Protein AF-A0A7S0T0L6-F1 (afdb_monomer_lite)

pLDDT: mean 88.09, std 12.4, range [41.94, 97.88]

Secondary structure (DSSP, 8-state):
-----HHHHHHHTT-S-TTHHHHHHHHHHHHHHHHHHHHTTTT-HHHHHHHHHHHHHHHHTS-GGGHHHHTSTT--HHHHHHHHHTT--SHHHHHTS-HHHHHHHHHTSTT--S-HHHHHHHHHHHHHHHHHHHHHHHHHHHHHHHHHHHTSPP-----------------

Structure (mmCIF, N/CA/C/O backbone):
data_AF-A0A7S0T0L6-F1
#
_entry.id   AF-A0A7S0T0L6-F1
#
loop_
_atom_site.group_PDB
_atom_site.id
_atom_site.type_symbol
_atom_site.label_atom_id
_atom_site.label_alt_id
_atom_site.label_comp_id
_atom_site.label_asym_id
_atom_site.label_entity_id
_atom_site.label_seq_id
_atom_site.pdbx_PDB_ins_code
_atom_site.Cartn_x
_atom_site.Cartn_y
_atom_site.Cartn_z
_atom_site.occupancy
_atom_site.B_iso_or_equiv
_atom_site.auth_seq_id
_atom_site.auth_comp_id
_atom_site.auth_asym_id
_atom_site.auth_atom_id
_atom_site.pdbx_PDB_model_num
ATOM 1 N N . ILE A 1 1 ? 2.064 -2.041 -11.384 1.00 85.75 1 ILE A N 1
ATOM 2 C CA . ILE A 1 1 ? 0.588 -1.889 -11.289 1.00 85.75 1 ILE A CA 1
ATOM 3 C C . ILE A 1 1 ? -0.200 -3.077 -11.850 1.00 85.75 1 ILE A C 1
ATOM 5 O O . ILE A 1 1 ? -1.264 -3.362 -11.326 1.00 85.75 1 ILE A O 1
ATOM 9 N N . SER A 1 2 ? 0.278 -3.771 -12.895 1.00 85.75 2 SER A N 1
ATOM 10 C CA . SER A 1 2 ? -0.374 -4.988 -13.431 1.00 85.75 2 SER A CA 1
ATOM 11 C C . SER A 1 2 ? 0.137 -6.292 -12.807 1.00 85.75 2 SER A C 1
ATOM 13 O O . SER A 1 2 ? -0.111 -7.355 -13.359 1.00 85.75 2 SER A O 1
ATOM 15 N N . GLU A 1 3 ? 0.906 -6.205 -11.715 1.00 87.38 3 GLU A N 1
ATOM 16 C CA . GLU A 1 3 ? 1.415 -7.364 -10.958 1.00 87.38 3 GLU A CA 1
ATOM 17 C C . GLU A 1 3 ? 2.231 -8.375 -11.781 1.00 87.38 3 GLU A C 1
ATOM 19 O O . GLU A 1 3 ? 2.289 -9.562 -11.466 1.00 87.38 3 GLU A O 1
ATOM 24 N N . ARG A 1 4 ? 2.893 -7.896 -12.840 1.00 87.62 4 ARG A N 1
ATOM 25 C CA . ARG A 1 4 ? 3.862 -8.690 -13.600 1.00 87.62 4 ARG A CA 1
ATOM 26 C C . ARG A 1 4 ? 5.164 -8.835 -12.819 1.00 87.62 4 ARG A C 1
ATOM 28 O O . ARG A 1 4 ? 5.549 -7.936 -12.075 1.00 87.62 4 ARG A O 1
ATOM 35 N N . ASP A 1 5 ? 5.843 -9.957 -13.031 1.00 86.06 5 ASP A N 1
ATOM 36 C CA . ASP A 1 5 ? 7.156 -10.210 -12.445 1.00 86.06 5 ASP A CA 1
ATOM 37 C C . ASP A 1 5 ? 8.182 -9.193 -12.972 1.00 86.06 5 ASP A C 1
ATOM 39 O O . ASP A 1 5 ? 8.239 -8.923 -14.174 1.00 86.06 5 ASP A O 1
ATOM 43 N N . GLU A 1 6 ? 9.008 -8.633 -12.086 1.00 85.56 6 GLU A N 1
ATOM 44 C CA . GLU A 1 6 ? 9.993 -7.602 -12.444 1.00 85.56 6 GLU A CA 1
ATOM 45 C C . GLU A 1 6 ? 10.964 -8.069 -13.533 1.00 85.56 6 GLU A C 1
ATOM 47 O O . GLU A 1 6 ? 11.375 -7.273 -14.377 1.00 85.56 6 GLU A O 1
ATOM 52 N N . ARG A 1 7 ? 11.302 -9.365 -13.571 1.00 86.12 7 ARG A N 1
ATOM 53 C CA . ARG A 1 7 ? 12.204 -9.912 -14.593 1.00 86.12 7 ARG A CA 1
ATOM 54 C C . ARG A 1 7 ? 11.533 -9.959 -15.956 1.00 86.12 7 ARG A C 1
ATOM 56 O O . ARG A 1 7 ? 12.176 -9.646 -16.952 1.00 86.12 7 ARG A O 1
ATOM 63 N N . GLN A 1 8 ? 10.250 -10.315 -15.990 1.00 88.81 8 GLN A N 1
ATOM 64 C CA . GLN A 1 8 ? 9.459 -10.290 -17.222 1.00 88.81 8 GLN A CA 1
ATOM 65 C C . GLN A 1 8 ? 9.325 -8.860 -17.742 1.00 88.81 8 GLN A C 1
ATOM 67 O O . GLN A 1 8 ? 9.555 -8.617 -18.918 1.00 88.81 8 GLN A O 1
ATOM 72 N N . ILE A 1 9 ? 9.054 -7.893 -16.858 1.00 89.75 9 ILE A N 1
ATOM 73 C CA . ILE A 1 9 ? 9.016 -6.470 -17.228 1.00 89.75 9 ILE A CA 1
ATOM 74 C C . ILE A 1 9 ? 10.368 -6.030 -17.802 1.00 89.75 9 ILE A C 1
ATOM 76 O O . ILE A 1 9 ? 10.412 -5.381 -18.845 1.00 89.75 9 ILE A O 1
ATOM 80 N N . ALA A 1 10 ? 11.475 -6.391 -17.150 1.00 90.75 10 ALA A N 1
ATOM 81 C CA . ALA A 1 10 ? 12.798 -6.021 -17.634 1.00 90.75 10 ALA A CA 1
ATOM 82 C C . ALA A 1 10 ? 13.088 -6.600 -19.028 1.00 90.75 10 ALA A C 1
ATOM 84 O O . ALA A 1 10 ? 13.643 -5.901 -19.875 1.00 90.75 10 ALA A O 1
ATOM 85 N N . GLN A 1 11 ? 12.671 -7.845 -19.276 1.00 90.75 11 GLN A N 1
ATOM 86 C CA . GLN A 1 11 ? 12.812 -8.509 -20.568 1.00 90.75 11 GLN A CA 1
ATOM 87 C C . GLN A 1 11 ? 11.944 -7.852 -21.653 1.00 90.75 11 GLN A C 1
ATOM 89 O O . GLN A 1 11 ? 12.473 -7.472 -22.696 1.00 90.75 11 GLN A O 1
ATOM 94 N N . ASP A 1 12 ? 10.646 -7.667 -21.395 1.00 93.31 12 ASP A N 1
ATOM 95 C CA . ASP A 1 12 ? 9.680 -7.111 -22.354 1.00 93.31 12 ASP A CA 1
ATOM 96 C C . ASP A 1 12 ? 10.047 -5.683 -22.784 1.00 93.31 12 ASP A C 1
ATOM 98 O O . ASP A 1 12 ? 9.929 -5.322 -23.954 1.00 93.31 12 ASP A O 1
ATOM 102 N N . PHE A 1 13 ? 10.507 -4.860 -21.838 1.00 90.75 13 PHE A N 1
ATOM 103 C CA . PHE A 1 13 ? 10.825 -3.448 -22.072 1.00 90.75 13 PHE A CA 1
ATOM 104 C C . PHE A 1 13 ? 12.317 -3.186 -22.304 1.00 90.75 13 PHE A C 1
ATOM 106 O O . PHE A 1 13 ? 12.736 -2.029 -22.330 1.00 90.75 13 PHE A O 1
ATOM 113 N N . SER A 1 14 ? 13.129 -4.235 -22.488 1.00 92.31 14 SER A N 1
ATOM 114 C CA . SER A 1 14 ? 14.575 -4.119 -22.743 1.00 92.31 14 SER A CA 1
ATOM 115 C C . SER A 1 14 ? 15.316 -3.267 -21.697 1.00 92.31 14 SER A C 1
ATOM 117 O O . SER A 1 14 ? 16.252 -2.523 -22.008 1.00 92.31 14 SER A O 1
ATOM 119 N N . ILE A 1 15 ? 14.898 -3.367 -20.433 1.00 90.81 15 ILE A N 1
ATOM 120 C CA . ILE A 1 15 ? 15.527 -2.666 -19.313 1.00 90.81 15 ILE A CA 1
ATOM 121 C C . ILE A 1 15 ? 16.816 -3.410 -18.962 1.00 90.81 15 ILE A C 1
ATOM 123 O O . ILE A 1 15 ? 16.787 -4.562 -18.532 1.00 90.81 15 ILE A O 1
ATOM 127 N N . ARG A 1 16 ? 17.964 -2.739 -19.125 1.00 84.19 16 ARG A N 1
ATOM 128 C CA . ARG A 1 16 ? 19.294 -3.342 -18.907 1.00 84.19 16 ARG A CA 1
ATOM 129 C C . ARG A 1 16 ? 19.496 -3.859 -17.484 1.00 84.19 16 ARG A C 1
ATOM 131 O O . ARG A 1 16 ? 20.190 -4.854 -17.298 1.00 84.19 16 ARG A O 1
ATOM 138 N N . ASN A 1 17 ? 18.925 -3.178 -16.493 1.00 86.94 17 ASN A N 1
ATOM 139 C CA . ASN A 1 17 ? 19.065 -3.528 -15.088 1.00 86.94 17 ASN A CA 1
ATOM 140 C C . ASN A 1 17 ? 17.700 -3.501 -14.388 1.00 86.94 17 ASN A C 1
ATOM 142 O O . ASN A 1 17 ? 17.128 -2.439 -14.167 1.00 86.94 17 ASN A O 1
ATOM 146 N N . HIS A 1 18 ? 17.185 -4.670 -14.005 1.00 81.94 18 HIS A N 1
ATOM 147 C CA . HIS A 1 18 ? 15.913 -4.787 -13.277 1.00 81.94 18 HIS A CA 1
ATOM 148 C C . HIS A 1 18 ? 15.894 -3.998 -11.953 1.00 81.94 18 HIS A C 1
ATOM 150 O O . HIS A 1 18 ? 14.833 -3.553 -11.527 1.00 81.94 18 HIS A O 1
ATOM 156 N N . ASN A 1 19 ? 17.062 -3.735 -11.354 1.00 85.25 19 ASN A N 1
ATOM 157 C CA . ASN A 1 19 ? 17.193 -2.892 -10.161 1.00 85.25 19 ASN A CA 1
ATOM 158 C C . ASN A 1 19 ? 16.811 -1.418 -10.400 1.00 85.25 19 ASN A C 1
ATOM 160 O O . ASN A 1 19 ? 16.626 -0.678 -9.435 1.00 85.25 19 ASN A O 1
ATOM 164 N N . ASP A 1 20 ? 16.668 -0.983 -11.654 1.00 90.00 20 ASP A N 1
ATOM 165 C CA . ASP A 1 20 ? 16.190 0.363 -11.982 1.00 90.00 20 ASP A CA 1
ATOM 166 C C . ASP A 1 20 ? 14.659 0.473 -11.875 1.00 90.00 20 ASP A C 1
ATOM 168 O O . ASP A 1 20 ? 14.132 1.578 -11.732 1.00 90.00 20 ASP A O 1
ATOM 172 N N . ILE A 1 21 ? 13.933 -0.655 -11.896 1.00 91.56 21 ILE A N 1
ATOM 173 C CA . ILE A 1 21 ? 12.464 -0.682 -11.847 1.00 91.56 21 ILE A CA 1
ATOM 174 C C . ILE A 1 21 ? 11.932 -0.058 -10.546 1.00 91.56 21 ILE A C 1
ATOM 176 O O . ILE A 1 21 ? 11.101 0.848 -10.648 1.00 91.56 21 ILE A O 1
ATOM 180 N N . PRO A 1 22 ? 12.413 -0.427 -9.338 1.00 90.75 22 PRO A N 1
ATOM 181 C CA . PRO A 1 22 ? 11.954 0.205 -8.101 1.00 90.75 22 PRO A CA 1
ATOM 182 C C . PRO A 1 22 ? 12.230 1.711 -8.062 1.00 90.75 22 PRO A C 1
ATOM 184 O O . PRO A 1 22 ? 11.377 2.486 -7.635 1.00 90.75 22 PRO A O 1
ATOM 187 N N . ARG A 1 23 ? 13.391 2.149 -8.568 1.00 93.44 23 ARG A N 1
ATOM 188 C CA . ARG A 1 23 ? 13.747 3.575 -8.639 1.00 93.44 23 ARG A CA 1
ATOM 189 C C . ARG A 1 23 ? 12.812 4.341 -9.577 1.00 93.44 23 ARG A C 1
ATOM 191 O O . ARG A 1 23 ? 12.390 5.451 -9.255 1.00 93.44 23 ARG A O 1
ATOM 198 N N . LEU A 1 24 ? 12.488 3.762 -10.733 1.00 94.06 24 LEU A N 1
ATOM 199 C CA . LEU A 1 24 ? 11.530 4.340 -11.675 1.00 94.06 24 LEU A CA 1
ATOM 200 C C . LEU A 1 24 ? 10.123 4.398 -11.069 1.00 94.06 24 LEU A C 1
ATOM 202 O O . LEU A 1 24 ? 9.444 5.411 -11.206 1.00 94.06 24 LEU A O 1
ATOM 206 N N . GLN A 1 25 ? 9.704 3.342 -10.374 1.00 94.75 25 GLN A N 1
ATOM 207 C CA . GLN A 1 25 ? 8.414 3.274 -9.693 1.00 94.75 25 GLN A CA 1
ATOM 208 C C . GLN A 1 25 ? 8.289 4.350 -8.609 1.00 94.75 25 GLN A C 1
ATOM 210 O O . GLN A 1 25 ? 7.281 5.054 -8.558 1.00 94.75 25 GLN A O 1
ATOM 215 N N . GLU A 1 26 ? 9.320 4.527 -7.782 1.00 95.62 26 GLU A N 1
ATOM 216 C CA . GLU A 1 26 ? 9.354 5.574 -6.760 1.00 95.62 26 GLU A CA 1
ATOM 217 C C . GLU A 1 26 ? 9.274 6.973 -7.389 1.00 95.62 26 GLU A C 1
ATOM 219 O O . GLU A 1 26 ? 8.498 7.822 -6.947 1.00 95.62 26 GLU A O 1
ATOM 224 N N . ALA A 1 27 ? 10.034 7.210 -8.465 1.00 97.06 27 ALA A N 1
ATOM 225 C CA . ALA A 1 27 ? 9.971 8.468 -9.196 1.00 97.06 27 ALA A CA 1
ATOM 226 C C . ALA A 1 27 ? 8.571 8.712 -9.776 1.00 97.06 27 ALA A C 1
ATOM 228 O O . ALA A 1 27 ? 8.026 9.795 -9.580 1.00 97.06 27 ALA A O 1
ATOM 229 N N . ALA A 1 28 ? 7.971 7.718 -10.431 1.00 97.19 28 ALA A N 1
ATOM 230 C CA . ALA A 1 28 ? 6.638 7.824 -11.015 1.00 97.19 28 ALA A CA 1
ATOM 231 C C . ALA A 1 28 ? 5.554 8.088 -9.957 1.00 97.19 28 ALA A C 1
ATOM 233 O O . ALA A 1 28 ? 4.696 8.938 -10.175 1.00 97.19 28 ALA A O 1
ATOM 234 N N . SER A 1 29 ? 5.623 7.428 -8.794 1.00 97.25 29 SER A N 1
ATOM 235 C CA . SER A 1 29 ? 4.714 7.690 -7.669 1.00 97.25 29 SER A CA 1
ATOM 236 C C . SER A 1 29 ? 4.837 9.135 -7.181 1.00 97.25 29 SER A C 1
ATOM 238 O O . SER A 1 29 ? 3.837 9.843 -7.067 1.00 97.25 29 SER A O 1
ATOM 240 N N . ARG A 1 30 ? 6.068 9.624 -6.986 1.00 97.88 30 ARG A N 1
ATOM 241 C CA . ARG A 1 30 ? 6.307 11.013 -6.574 1.00 97.88 30 ARG A CA 1
ATOM 242 C C . ARG A 1 30 ? 5.743 12.018 -7.580 1.00 97.88 30 ARG A C 1
ATOM 244 O O . ARG A 1 30 ? 5.126 12.995 -7.172 1.00 97.88 30 ARG A O 1
ATOM 251 N N . HIS A 1 31 ? 5.929 11.769 -8.877 1.00 97.81 31 HIS A N 1
ATOM 252 C CA . HIS A 1 31 ? 5.388 12.636 -9.928 1.00 97.81 31 HIS A CA 1
ATOM 253 C C . HIS A 1 31 ? 3.858 12.597 -9.960 1.00 97.81 31 HIS A C 1
ATOM 255 O O . HIS A 1 31 ? 3.240 13.644 -10.107 1.00 97.81 31 HIS A O 1
ATOM 261 N N . ALA A 1 32 ? 3.235 11.430 -9.772 1.00 97.75 32 ALA A N 1
ATOM 262 C CA . ALA A 1 32 ? 1.781 11.334 -9.660 1.00 97.75 32 ALA A CA 1
ATOM 263 C C . ALA A 1 32 ? 1.257 12.178 -8.484 1.00 97.75 32 ALA A C 1
ATOM 265 O O . ALA A 1 32 ? 0.337 12.967 -8.674 1.00 97.75 32 ALA A O 1
ATOM 266 N N . GLY A 1 33 ? 1.902 12.115 -7.315 1.00 97.19 33 GLY A N 1
ATOM 267 C CA . GLY A 1 33 ? 1.538 12.966 -6.176 1.00 97.19 33 GLY A CA 1
ATOM 268 C C . GLY A 1 33 ? 1.708 14.464 -6.455 1.00 97.19 33 GLY A C 1
ATOM 269 O O . GLY A 1 33 ? 0.853 15.266 -6.088 1.00 97.19 33 GLY A O 1
ATOM 270 N N . GLN A 1 34 ? 2.770 14.853 -7.171 1.00 97.81 34 GLN A N 1
ATOM 271 C CA . GLN A 1 34 ? 2.948 16.240 -7.617 1.00 97.81 34 GLN A CA 1
ATOM 272 C C . GLN A 1 34 ? 1.810 16.675 -8.544 1.00 97.81 34 GLN A C 1
ATOM 274 O O . GLN A 1 34 ? 1.223 17.726 -8.319 1.00 97.81 34 GLN A O 1
ATOM 279 N N . VAL A 1 35 ? 1.455 15.860 -9.539 1.00 97.56 35 VAL A N 1
ATOM 280 C CA . VAL A 1 35 ? 0.340 16.151 -10.452 1.00 97.56 35 VAL A CA 1
ATOM 281 C C . VAL A 1 35 ? -0.975 16.292 -9.682 1.00 97.56 35 VAL A C 1
ATOM 283 O O . VAL A 1 35 ? -1.664 17.293 -9.870 1.00 97.56 35 VAL A O 1
ATOM 286 N N . ALA A 1 36 ? -1.286 15.364 -8.770 1.00 96.75 36 ALA A N 1
ATOM 287 C CA . ALA A 1 36 ? -2.489 15.434 -7.939 1.00 96.75 36 ALA A CA 1
ATOM 288 C C . ALA A 1 36 ? -2.557 16.749 -7.141 1.00 96.75 36 ALA A C 1
ATOM 290 O O . ALA A 1 36 ? -3.582 17.424 -7.164 1.00 96.75 36 ALA A O 1
ATOM 291 N N . SER A 1 37 ? -1.439 17.176 -6.539 1.00 96.19 37 SER A N 1
ATOM 292 C CA . SER A 1 37 ? -1.388 18.404 -5.731 1.00 96.19 37 SER A CA 1
ATOM 293 C C . SER A 1 37 ? -1.657 19.699 -6.510 1.00 96.19 37 SER A C 1
ATOM 295 O O . SER A 1 37 ? -2.048 20.696 -5.909 1.00 96.19 37 SER A O 1
ATOM 297 N N . VAL A 1 38 ? -1.461 19.706 -7.836 1.00 97.06 38 VAL A N 1
ATOM 298 C CA . VAL A 1 38 ? -1.776 20.866 -8.690 1.00 97.06 38 VAL A CA 1
ATOM 299 C C . VAL A 1 38 ? -3.215 20.782 -9.212 1.00 97.06 38 VAL A C 1
ATOM 301 O O . VAL A 1 38 ? -3.844 21.815 -9.430 1.00 97.06 38 VAL A O 1
ATOM 304 N N . CYS A 1 39 ? -3.769 19.577 -9.386 1.00 96.31 39 CYS A N 1
ATOM 305 C CA . CYS A 1 39 ? -5.145 19.390 -9.853 1.00 96.31 39 CYS A CA 1
ATOM 306 C C . CYS A 1 39 ? -6.178 20.062 -8.934 1.00 96.31 39 CYS A C 1
ATOM 308 O O . CYS A 1 39 ? -7.063 20.744 -9.448 1.00 96.31 39 CYS A O 1
ATOM 310 N N . GLY A 1 40 ? -6.033 19.950 -7.610 1.00 91.81 40 GLY A N 1
ATOM 311 C CA . GLY A 1 40 ? -6.943 20.585 -6.647 1.00 91.81 40 GLY A CA 1
ATOM 312 C C . GLY A 1 40 ? -7.043 22.109 -6.815 1.00 91.81 40 GLY A C 1
ATOM 313 O O . GLY A 1 40 ? -8.124 22.616 -7.118 1.00 91.81 40 GLY A O 1
ATOM 314 N N . PRO A 1 41 ? -5.926 22.860 -6.724 1.00 95.25 41 PRO A N 1
ATOM 315 C CA . PRO A 1 41 ? -5.907 24.312 -6.933 1.00 95.25 41 PRO A CA 1
ATOM 316 C C . PRO A 1 41 ? -6.394 24.781 -8.311 1.00 95.25 41 PRO A C 1
ATOM 318 O O . PRO A 1 41 ? -6.881 25.902 -8.435 1.00 95.25 41 PRO A O 1
ATOM 321 N N . MET A 1 42 ? -6.275 23.948 -9.350 1.00 96.56 42 MET A N 1
ATOM 322 C CA . MET A 1 42 ? -6.789 24.250 -10.695 1.00 96.56 42 MET A CA 1
ATOM 323 C C . MET A 1 42 ? -8.302 24.003 -10.837 1.00 96.56 42 MET A C 1
ATOM 325 O O . MET A 1 42 ? -8.860 24.226 -11.911 1.00 96.56 42 MET A O 1
ATOM 329 N N . GLY A 1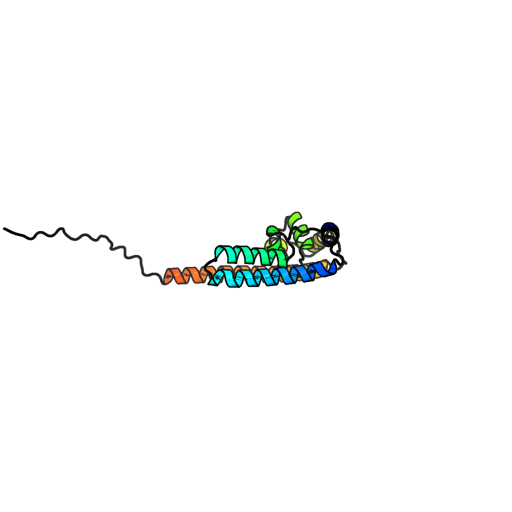 43 ? -8.970 23.541 -9.776 1.00 95.81 43 GLY A N 1
ATOM 330 C CA . GLY A 1 43 ? -10.386 23.175 -9.798 1.00 95.81 43 GLY A CA 1
ATOM 331 C C . GLY A 1 43 ? -10.655 21.822 -10.463 1.00 95.81 43 GLY A C 1
ATOM 332 O O . GLY A 1 43 ? -11.789 21.536 -10.832 1.00 95.81 43 GLY A O 1
ATOM 333 N N . TRP A 1 44 ? -9.634 20.978 -10.640 1.00 97.25 44 TRP A N 1
ATOM 334 C CA . TRP A 1 44 ? -9.739 19.656 -11.268 1.00 97.25 44 TRP A CA 1
ATOM 335 C C . TRP A 1 44 ? -9.816 18.542 -10.217 1.00 97.25 44 TRP A C 1
ATOM 337 O O . TRP A 1 44 ? -9.017 17.603 -10.234 1.00 97.25 44 TRP A O 1
ATOM 347 N N . GLY A 1 45 ? -10.784 18.642 -9.301 1.00 96.50 45 GLY A N 1
ATOM 348 C CA . GLY A 1 45 ? -10.929 17.709 -8.175 1.00 96.50 45 GLY A CA 1
ATOM 349 C C . GLY A 1 45 ? -11.092 16.244 -8.601 1.00 96.50 45 GLY A C 1
ATOM 350 O O . GLY A 1 45 ? -10.460 15.357 -8.031 1.00 96.50 45 GLY A O 1
ATOM 351 N N . ASP A 1 46 ? -11.844 15.973 -9.671 1.00 96.81 46 ASP A N 1
ATOM 352 C CA . ASP A 1 46 ? -11.988 14.605 -10.192 1.00 96.81 46 ASP A CA 1
ATOM 353 C C . ASP A 1 46 ? -10.638 14.017 -10.632 1.00 96.81 46 ASP A C 1
ATOM 355 O O . ASP A 1 46 ? -10.318 12.861 -10.344 1.00 96.81 46 ASP A O 1
ATOM 359 N N . MET A 1 47 ? -9.805 14.830 -11.290 1.00 97.06 47 MET A N 1
ATOM 360 C CA . MET A 1 47 ? -8.467 14.412 -11.711 1.00 97.06 47 MET A CA 1
ATOM 361 C C . MET A 1 47 ? -7.536 14.223 -10.518 1.00 97.06 47 MET A C 1
ATOM 363 O O . MET A 1 47 ? -6.769 13.263 -10.510 1.00 97.06 47 MET A O 1
ATOM 367 N N . GLU A 1 48 ? -7.617 15.078 -9.498 1.00 97.44 48 GLU A N 1
ATOM 368 C CA . GLU A 1 48 ? -6.865 14.908 -8.251 1.00 97.44 48 GLU A CA 1
ATOM 369 C C . GLU A 1 48 ? -7.141 13.536 -7.622 1.00 97.44 48 GLU A C 1
ATOM 371 O O . GLU A 1 48 ? -6.203 12.795 -7.311 1.00 97.44 48 GLU A O 1
ATOM 376 N N . VAL A 1 49 ? -8.415 13.143 -7.517 1.00 97.00 49 VAL A N 1
ATOM 377 C CA . VAL A 1 49 ? -8.810 11.837 -6.967 1.00 97.00 49 VAL A CA 1
ATOM 378 C C . VAL A 1 49 ? -8.284 10.689 -7.831 1.00 97.00 49 VAL A C 1
ATOM 380 O O . VAL A 1 49 ? -7.712 9.728 -7.306 1.00 97.00 49 VAL A O 1
ATOM 383 N N . LEU A 1 50 ? -8.445 10.770 -9.156 1.00 96.94 50 LEU A N 1
ATOM 384 C CA . LEU A 1 50 ? -7.988 9.723 -10.076 1.00 96.94 50 LEU A CA 1
ATOM 385 C C . LEU A 1 50 ? -6.464 9.546 -10.038 1.00 96.94 50 LEU A C 1
ATOM 387 O O . LEU A 1 50 ? -5.969 8.415 -10.007 1.00 96.94 50 LEU A O 1
ATOM 391 N N . VAL A 1 51 ? -5.713 10.648 -10.013 1.00 97.00 51 VAL A N 1
ATOM 392 C CA . VAL A 1 51 ? -4.246 10.627 -9.974 1.00 97.00 51 VAL A CA 1
ATOM 393 C C . VAL A 1 51 ? -3.738 10.149 -8.611 1.00 97.00 51 VAL A C 1
ATOM 395 O O . VAL A 1 51 ? -2.783 9.374 -8.572 1.00 97.00 51 VAL A O 1
ATOM 398 N N . THR A 1 52 ? -4.408 10.503 -7.511 1.00 96.75 52 THR A N 1
ATOM 399 C CA . THR A 1 52 ? -4.082 9.992 -6.167 1.00 96.75 52 THR A CA 1
ATOM 400 C C . THR A 1 52 ? -4.248 8.471 -6.096 1.00 96.75 52 THR A C 1
ATOM 402 O O . THR A 1 52 ? -3.333 7.756 -5.690 1.00 96.75 52 THR A O 1
ATOM 405 N N . ARG A 1 53 ? -5.355 7.922 -6.615 1.00 96.06 53 ARG A N 1
ATOM 406 C CA . ARG A 1 53 ? -5.530 6.458 -6.690 1.00 96.06 53 ARG A CA 1
ATOM 407 C C . ARG A 1 53 ? -4.477 5.789 -7.571 1.00 96.06 53 ARG A C 1
ATOM 409 O O . ARG A 1 53 ? -4.018 4.681 -7.283 1.00 96.06 53 ARG A O 1
ATOM 416 N N . LEU A 1 54 ? -4.083 6.441 -8.665 1.00 96.12 54 LEU A N 1
ATOM 417 C CA . LEU A 1 54 ? -3.007 5.946 -9.518 1.00 96.12 54 LEU A CA 1
ATOM 418 C C . LEU A 1 54 ? -1.663 5.946 -8.776 1.00 96.12 54 LEU A C 1
ATOM 420 O O . LEU A 1 54 ? -0.916 4.973 -8.892 1.00 96.12 54 LEU A O 1
ATOM 424 N N . GLN A 1 55 ? -1.371 6.986 -7.995 1.00 97.06 55 GLN A N 1
ATOM 425 C CA . GLN A 1 55 ? -0.183 7.059 -7.149 1.00 97.06 55 GLN A CA 1
ATOM 426 C C . GLN A 1 55 ? -0.119 5.871 -6.183 1.00 97.06 55 GLN A C 1
ATOM 428 O O . GLN A 1 55 ? 0.929 5.227 -6.100 1.00 97.06 55 GLN A O 1
ATOM 433 N N . ASP A 1 56 ? -1.217 5.525 -5.509 1.00 95.50 56 ASP A N 1
ATOM 434 C CA . ASP A 1 56 ? -1.263 4.376 -4.593 1.00 95.50 56 ASP A CA 1
ATOM 435 C C . ASP A 1 56 ? -0.944 3.062 -5.316 1.00 95.50 56 ASP A C 1
ATOM 437 O O . ASP A 1 56 ? -0.112 2.265 -4.867 1.00 95.50 56 ASP A O 1
ATOM 441 N N . ARG A 1 57 ? -1.527 2.867 -6.506 1.00 96.38 57 ARG A N 1
ATOM 442 C CA . ARG A 1 57 ? -1.253 1.700 -7.358 1.00 96.38 57 ARG A CA 1
ATOM 443 C C . ARG A 1 57 ? 0.199 1.628 -7.797 1.00 96.38 57 ARG A C 1
ATOM 445 O O . ARG A 1 57 ? 0.784 0.541 -7.783 1.00 96.38 57 ARG A O 1
ATOM 452 N N . ILE A 1 58 ? 0.785 2.755 -8.203 1.00 95.94 58 ILE A N 1
ATOM 453 C CA . ILE A 1 58 ? 2.198 2.831 -8.592 1.00 95.94 58 ILE A CA 1
ATOM 454 C C . ILE A 1 58 ? 3.076 2.512 -7.387 1.00 95.94 58 ILE A C 1
ATOM 456 O O . ILE A 1 58 ? 3.949 1.660 -7.503 1.00 95.94 58 ILE A O 1
ATOM 460 N N . THR A 1 59 ? 2.810 3.119 -6.231 1.00 94.62 59 THR A N 1
ATOM 461 C CA . THR A 1 59 ? 3.586 2.927 -4.997 1.00 94.62 59 THR A CA 1
ATOM 462 C C . THR A 1 59 ? 3.610 1.464 -4.576 1.00 94.62 59 THR A C 1
ATOM 464 O O . THR A 1 59 ? 4.684 0.899 -4.384 1.00 94.62 59 THR A O 1
ATOM 467 N N . ALA A 1 60 ? 2.443 0.821 -4.516 1.00 92.62 60 ALA A N 1
ATOM 468 C CA . ALA A 1 60 ? 2.332 -0.588 -4.150 1.00 92.62 60 ALA A CA 1
ATOM 469 C C . ALA A 1 60 ? 2.785 -1.551 -5.266 1.00 92.62 60 ALA A C 1
ATOM 471 O O . ALA A 1 60 ? 3.004 -2.736 -5.013 1.00 92.62 60 ALA A O 1
ATOM 472 N N . GLY A 1 61 ? 2.884 -1.080 -6.514 1.00 93.44 61 GLY A N 1
ATOM 473 C CA . GLY A 1 61 ? 3.133 -1.922 -7.686 1.00 93.44 61 GLY A CA 1
ATOM 474 C C . GLY A 1 61 ? 1.952 -2.830 -8.065 1.00 93.44 61 GLY A C 1
ATOM 475 O O . GLY A 1 61 ? 2.092 -3.673 -8.956 1.00 93.44 61 GLY A O 1
ATOM 476 N N . ALA A 1 62 ? 0.780 -2.619 -7.467 1.00 94.19 62 ALA A N 1
ATOM 477 C CA . ALA A 1 62 ? -0.339 -3.557 -7.409 1.00 94.19 62 ALA A CA 1
ATOM 478 C C . ALA A 1 62 ? -1.615 -3.057 -8.118 1.00 94.19 62 ALA A C 1
ATOM 480 O O . ALA A 1 62 ? -1.719 -1.883 -8.494 1.00 94.19 62 ALA A O 1
ATOM 481 N N . GLN A 1 63 ? -2.590 -3.952 -8.316 1.00 93.88 63 GLN A N 1
ATOM 482 C CA . GLN A 1 63 ? -3.944 -3.574 -8.725 1.00 93.88 63 GLN A CA 1
ATOM 483 C C . GLN A 1 63 ? -4.749 -3.006 -7.549 1.00 93.88 63 GLN A C 1
ATOM 485 O O . GLN A 1 63 ? -4.451 -3.270 -6.386 1.00 93.88 63 GLN A O 1
ATOM 490 N N . GLU A 1 64 ? -5.792 -2.234 -7.871 1.00 93.19 64 GLU A N 1
ATOM 491 C CA . GLU A 1 64 ? -6.619 -1.507 -6.894 1.00 93.19 64 GLU A CA 1
ATOM 492 C C . GLU A 1 64 ? -7.260 -2.432 -5.849 1.00 93.19 64 GLU A C 1
ATOM 494 O O . GLU A 1 64 ? -7.266 -2.134 -4.659 1.00 93.19 64 GLU A O 1
ATOM 499 N N . GLU A 1 65 ? -7.712 -3.610 -6.275 1.00 93.94 65 GLU A N 1
ATOM 500 C CA . GLU A 1 65 ? -8.420 -4.577 -5.432 1.00 93.94 65 GLU A CA 1
ATOM 501 C C . GLU A 1 65 ? -7.587 -5.169 -4.284 1.00 93.94 65 GLU A C 1
ATOM 503 O O . GLU A 1 65 ? -8.161 -5.659 -3.311 1.00 93.94 65 GLU A O 1
ATOM 508 N N . ILE A 1 66 ? -6.253 -5.132 -4.380 1.00 95.06 66 ILE A N 1
ATOM 509 C CA . ILE A 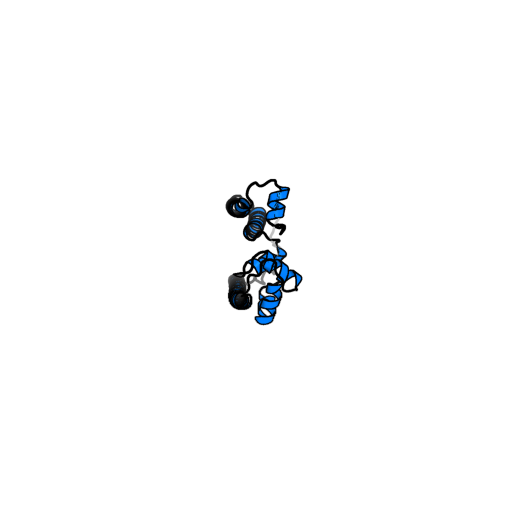1 66 ? -5.355 -5.642 -3.335 1.00 95.06 66 ILE A CA 1
ATOM 510 C C . ILE A 1 66 ? -4.670 -4.530 -2.533 1.00 95.06 66 ILE A C 1
ATOM 512 O O . ILE A 1 66 ? -3.933 -4.835 -1.592 1.00 95.06 66 ILE A O 1
ATOM 516 N N . LEU A 1 67 ? -4.911 -3.251 -2.856 1.00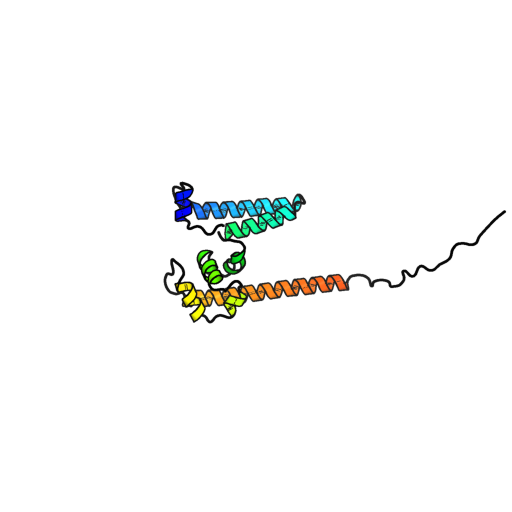 94.25 67 LEU A N 1
ATOM 517 C CA . LEU A 1 67 ? -4.241 -2.126 -2.190 1.00 94.25 67 LEU A CA 1
ATOM 518 C C . LEU A 1 67 ? -4.492 -2.107 -0.686 1.00 94.25 67 LEU A C 1
ATOM 520 O O . LEU A 1 67 ? -3.551 -1.936 0.089 1.00 94.25 67 LEU A O 1
ATOM 524 N N . CYS A 1 68 ? -5.730 -2.383 -0.273 1.00 93.12 68 CYS A N 1
ATOM 525 C CA . CYS A 1 68 ? -6.115 -2.429 1.136 1.00 93.12 68 CYS A CA 1
ATOM 526 C C . CYS A 1 68 ? -5.304 -3.456 1.947 1.00 93.12 68 CYS A C 1
ATOM 528 O O . CYS A 1 68 ? -5.119 -3.287 3.151 1.00 93.12 68 CYS A O 1
ATOM 530 N N . LEU A 1 69 ? -4.797 -4.509 1.298 1.00 94.62 69 LEU A N 1
ATOM 531 C CA . LEU A 1 69 ? -3.944 -5.515 1.924 1.00 94.62 69 LEU A CA 1
ATOM 532 C C . LEU A 1 69 ? -2.482 -5.065 1.962 1.00 94.62 69 LEU A C 1
ATOM 534 O O . LEU A 1 69 ? -1.792 -5.341 2.939 1.00 94.62 69 LEU A O 1
ATOM 538 N N . THR A 1 70 ? -2.012 -4.363 0.926 1.00 94.50 70 THR A N 1
ATOM 539 C CA . THR A 1 70 ? -0.628 -3.860 0.857 1.00 94.50 70 THR A CA 1
ATOM 540 C C . THR A 1 70 ? -0.324 -2.757 1.870 1.00 94.50 70 THR A C 1
ATOM 542 O O . THR A 1 70 ? 0.834 -2.554 2.223 1.00 94.50 70 THR A O 1
ATOM 545 N N . SER A 1 71 ? -1.352 -2.091 2.404 1.00 91.44 71 SER A N 1
ATOM 546 C CA . SER A 1 71 ? -1.214 -1.148 3.520 1.00 91.44 71 SER A CA 1
ATOM 547 C C . SER A 1 71 ? -0.764 -1.820 4.826 1.00 91.44 71 SER A C 1
ATOM 549 O O . SER A 1 71 ? -0.288 -1.145 5.737 1.00 91.44 71 SER A O 1
ATOM 551 N N . ILE A 1 72 ? -0.908 -3.145 4.947 1.00 94.12 72 ILE A N 1
ATOM 552 C CA . ILE A 1 72 ? -0.489 -3.885 6.138 1.00 94.12 72 ILE A CA 1
ATOM 553 C C . ILE A 1 72 ? 1.027 -4.152 6.068 1.00 94.12 72 ILE A C 1
ATOM 555 O O . ILE A 1 72 ? 1.518 -4.700 5.075 1.00 94.12 72 ILE A O 1
ATOM 559 N N . PRO A 1 73 ? 1.791 -3.856 7.136 1.00 90.50 73 PRO A N 1
ATOM 560 C CA . PRO A 1 73 ? 3.219 -4.146 7.190 1.00 90.50 73 PRO A CA 1
ATOM 561 C C . PRO A 1 73 ? 3.538 -5.603 6.846 1.00 90.50 73 PRO A C 1
ATOM 563 O O . PRO A 1 73 ? 2.843 -6.522 7.275 1.00 90.50 73 PRO A O 1
ATOM 566 N N . MET A 1 74 ? 4.644 -5.818 6.126 1.00 89.81 74 MET A N 1
ATOM 567 C CA . MET A 1 74 ? 5.101 -7.134 5.648 1.00 89.81 74 MET A CA 1
ATOM 568 C C . MET A 1 74 ? 4.214 -7.787 4.571 1.00 89.81 74 MET A C 1
ATOM 570 O O . MET A 1 74 ? 4.496 -8.926 4.177 1.00 89.81 74 MET A O 1
ATOM 574 N N . ILE A 1 75 ? 3.202 -7.089 4.044 1.00 92.12 75 ILE A N 1
ATOM 575 C CA . ILE A 1 75 ? 2.416 -7.532 2.888 1.00 92.12 75 ILE A CA 1
ATOM 576 C C . ILE A 1 75 ? 2.789 -6.694 1.656 1.00 92.12 75 ILE A C 1
ATOM 578 O O . ILE A 1 75 ? 2.267 -5.612 1.433 1.00 92.12 75 ILE A O 1
ATOM 582 N N . GLY A 1 76 ? 3.692 -7.216 0.822 1.00 90.88 76 GLY A N 1
ATOM 583 C CA . GLY A 1 76 ? 3.915 -6.681 -0.529 1.00 90.88 76 GLY A CA 1
ATOM 584 C C . GLY A 1 76 ? 2.892 -7.216 -1.539 1.00 90.88 76 GLY A C 1
ATOM 585 O O . GLY A 1 76 ? 2.130 -8.132 -1.219 1.00 90.88 76 GLY A O 1
ATOM 586 N N . ALA A 1 77 ? 2.930 -6.717 -2.779 1.00 91.06 77 ALA A N 1
ATOM 587 C CA . ALA A 1 77 ? 1.993 -7.086 -3.851 1.00 91.06 77 ALA A CA 1
ATOM 588 C C . ALA A 1 77 ? 1.817 -8.608 -4.028 1.00 91.06 77 ALA A C 1
ATOM 590 O O . ALA A 1 77 ? 0.695 -9.101 -4.091 1.00 91.06 77 ALA A O 1
ATOM 591 N N . VAL A 1 78 ? 2.912 -9.379 -4.009 1.00 91.56 78 VAL A N 1
ATOM 592 C CA . VAL A 1 78 ? 2.869 -10.847 -4.166 1.00 91.56 78 VAL A CA 1
ATOM 593 C C . VAL A 1 78 ? 2.092 -11.524 -3.031 1.00 91.56 78 VAL A C 1
ATOM 595 O O . VAL A 1 78 ? 1.238 -12.372 -3.279 1.00 91.56 78 VAL A O 1
ATOM 598 N N . ARG A 1 79 ? 2.357 -11.139 -1.775 1.00 92.56 79 ARG A N 1
ATOM 599 C CA . ARG A 1 79 ? 1.665 -11.703 -0.603 1.00 92.56 79 ARG A CA 1
ATOM 600 C C . ARG A 1 79 ? 0.199 -11.285 -0.574 1.00 92.56 79 ARG A C 1
ATOM 602 O O . ARG A 1 79 ? -0.659 -12.113 -0.283 1.00 92.56 79 ARG A O 1
ATOM 609 N N . ALA A 1 80 ? -0.082 -10.025 -0.907 1.00 94.31 80 ALA A N 1
ATOM 610 C CA . ALA A 1 80 ? -1.441 -9.513 -1.023 1.00 94.31 80 ALA A CA 1
ATOM 611 C C . ALA A 1 80 ? -2.241 -10.300 -2.069 1.00 94.31 80 ALA A C 1
ATOM 613 O O . ALA A 1 80 ? -3.358 -10.724 -1.784 1.00 94.31 80 ALA A O 1
ATOM 614 N N . ARG A 1 81 ? -1.645 -10.590 -3.233 1.00 94.44 81 ARG A N 1
ATOM 615 C CA . ARG A 1 81 ? -2.286 -11.392 -4.280 1.00 94.44 81 ARG A CA 1
ATOM 616 C C . ARG A 1 81 ? -2.623 -12.806 -3.811 1.00 94.44 81 ARG A C 1
ATOM 618 O O . ARG A 1 81 ? -3.743 -13.253 -4.032 1.00 94.44 81 ARG A O 1
ATOM 625 N N . VAL A 1 82 ? -1.704 -13.489 -3.130 1.00 93.75 82 VAL A N 1
ATOM 626 C CA . VAL A 1 82 ? -1.951 -14.843 -2.592 1.00 93.75 82 VAL A CA 1
ATOM 627 C C . VAL A 1 82 ? -3.056 -14.845 -1.532 1.00 93.75 82 VAL A C 1
ATOM 629 O O . VAL A 1 82 ? -3.908 -15.730 -1.516 1.00 93.75 82 VAL A O 1
ATOM 632 N N . LEU A 1 83 ? -3.090 -13.836 -0.659 1.00 94.31 83 LEU A N 1
ATOM 633 C CA . LEU A 1 83 ? -4.169 -13.688 0.322 1.00 94.31 83 LEU A CA 1
ATOM 634 C C . LEU A 1 83 ? -5.516 -13.421 -0.356 1.00 94.31 83 LEU A C 1
ATOM 636 O O . LEU A 1 83 ? -6.523 -14.032 0.007 1.00 94.31 83 LEU A O 1
ATOM 640 N N . TYR A 1 84 ? -5.521 -12.566 -1.378 1.00 95.12 84 TYR A N 1
ATOM 641 C CA . TYR A 1 84 ? -6.717 -12.230 -2.138 1.00 95.12 84 TYR A CA 1
ATOM 642 C C . TYR A 1 84 ? -7.293 -13.450 -2.871 1.00 95.12 84 TYR A C 1
ATOM 644 O O . TYR A 1 84 ? -8.501 -13.691 -2.804 1.00 95.12 84 TYR A O 1
ATOM 652 N N . THR A 1 85 ? -6.448 -14.256 -3.526 1.00 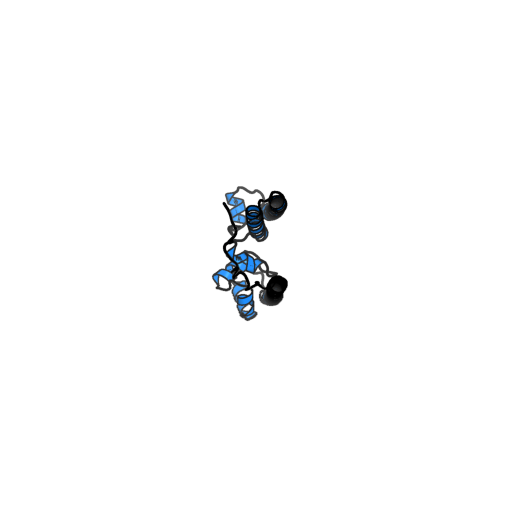93.50 85 THR A N 1
ATOM 653 C CA . THR A 1 85 ? -6.877 -15.493 -4.204 1.00 93.50 85 THR A CA 1
ATOM 654 C C . THR A 1 85 ? -7.331 -16.569 -3.220 1.00 93.50 85 THR A C 1
ATOM 656 O O . THR A 1 85 ? -8.241 -17.329 -3.537 1.00 93.50 85 THR A O 1
ATOM 659 N N . ALA A 1 86 ? -6.784 -16.588 -2.001 1.00 92.62 86 ALA A N 1
ATOM 660 C CA . ALA A 1 86 ? -7.257 -17.433 -0.903 1.00 92.62 86 ALA A CA 1
ATOM 661 C C . ALA A 1 86 ? -8.584 -16.954 -0.265 1.00 92.62 86 ALA A C 1
ATOM 663 O O . ALA A 1 86 ? -9.084 -17.596 0.660 1.00 92.62 86 ALA A O 1
ATOM 664 N N . GLY A 1 87 ? -9.163 -15.843 -0.740 1.00 93.44 87 GLY A N 1
ATOM 665 C CA . GLY A 1 87 ? -10.448 -15.302 -0.280 1.00 93.44 87 GLY A CA 1
ATOM 666 C C . GLY A 1 87 ? -10.347 -14.249 0.830 1.00 93.44 87 GLY A C 1
ATOM 667 O O . GLY A 1 87 ? -11.369 -13.736 1.284 1.00 93.44 87 GLY A O 1
ATOM 668 N N . TYR A 1 88 ? -9.138 -13.877 1.253 1.00 94.62 88 TYR A N 1
ATOM 669 C CA . TYR A 1 88 ? -8.901 -12.881 2.300 1.00 94.62 88 TYR A CA 1
ATOM 670 C C . TYR A 1 88 ? -8.688 -11.498 1.689 1.00 94.62 88 TYR A C 1
ATOM 672 O O . TYR A 1 88 ? -7.561 -11.052 1.500 1.00 94.62 88 TYR A O 1
ATOM 680 N N . ARG A 1 89 ? -9.794 -10.826 1.356 1.00 94.50 89 ARG A N 1
ATOM 681 C CA . ARG A 1 89 ? -9.779 -9.558 0.604 1.00 94.50 89 ARG A CA 1
ATOM 682 C C . ARG A 1 89 ? -9.721 -8.296 1.463 1.00 94.50 89 ARG A C 1
ATOM 684 O O . ARG A 1 89 ? -9.560 -7.214 0.918 1.00 94.50 89 ARG A O 1
ATOM 691 N N . THR A 1 90 ? -9.871 -8.409 2.782 1.00 94.81 90 THR A N 1
ATOM 692 C CA . THR A 1 90 ? -9.877 -7.253 3.693 1.00 94.81 90 THR A CA 1
ATOM 693 C C . THR A 1 90 ? -8.948 -7.468 4.892 1.00 94.81 90 THR A C 1
ATOM 695 O O . THR A 1 90 ? -8.760 -8.615 5.319 1.00 94.81 90 THR A O 1
ATOM 698 N N . PRO A 1 91 ? -8.408 -6.390 5.499 1.00 94.06 91 PRO A N 1
ATOM 699 C CA . PRO A 1 91 ? -7.646 -6.481 6.748 1.00 94.06 91 PRO A CA 1
ATOM 700 C C . PRO A 1 91 ? -8.422 -7.187 7.872 1.00 94.06 91 PRO A C 1
ATOM 702 O O . PRO A 1 91 ? -7.867 -7.983 8.627 1.00 94.06 91 PRO A O 1
ATOM 705 N N . GLU A 1 92 ? -9.740 -6.984 7.930 1.00 94.38 92 GLU A N 1
ATOM 706 C CA . GLU A 1 92 ? -10.617 -7.652 8.893 1.00 94.38 92 GLU A CA 1
ATOM 707 C C . GLU A 1 92 ? -10.718 -9.164 8.665 1.00 94.38 92 GLU A C 1
ATOM 709 O O . GLU A 1 92 ? -10.771 -9.936 9.624 1.00 94.38 92 GLU A O 1
ATOM 714 N N . ALA A 1 93 ? -10.731 -9.608 7.404 1.00 94.19 93 ALA A N 1
ATOM 715 C CA . ALA A 1 93 ? -10.726 -11.028 7.076 1.00 94.19 93 ALA A CA 1
ATOM 716 C C . ALA A 1 93 ? -9.420 -11.698 7.531 1.00 94.19 93 ALA A C 1
ATOM 718 O O . ALA A 1 93 ? -9.457 -12.825 8.025 1.00 94.19 93 ALA A O 1
ATOM 719 N N . ILE A 1 94 ? -8.290 -10.986 7.438 1.00 93.69 94 ILE A N 1
ATOM 720 C CA . ILE A 1 94 ? -6.990 -11.451 7.941 1.00 93.69 94 ILE A CA 1
ATOM 721 C C . ILE A 1 94 ? -7.015 -11.582 9.469 1.00 93.69 94 ILE A C 1
ATOM 723 O O . ILE A 1 94 ? -6.547 -12.586 10.002 1.00 93.69 94 ILE A O 1
ATOM 727 N N . LEU A 1 95 ? -7.617 -10.627 10.186 1.00 94.19 95 LEU A N 1
ATOM 728 C CA . LEU A 1 95 ? -7.723 -10.671 11.653 1.00 94.19 95 LEU A CA 1
ATOM 729 C C . LEU A 1 95 ? -8.522 -11.862 12.190 1.00 94.19 95 LEU A C 1
ATOM 731 O O . LEU A 1 95 ? -8.272 -12.312 13.307 1.00 94.19 95 LEU A O 1
ATOM 735 N N . LYS A 1 96 ? -9.472 -12.383 11.409 1.00 93.12 96 LYS A N 1
ATOM 736 C CA . LYS A 1 96 ? -10.255 -13.574 11.773 1.00 93.12 96 LYS A CA 1
ATOM 737 C C . LYS A 1 96 ? -9.454 -14.875 11.635 1.00 93.12 96 LYS A C 1
ATOM 739 O O . LYS A 1 96 ? -9.911 -15.926 12.082 1.00 93.12 96 LYS A O 1
ATOM 744 N N . MET A 1 97 ? -8.278 -14.842 11.006 1.00 92.12 97 MET A N 1
ATOM 745 C CA . MET A 1 97 ? -7.433 -16.020 10.820 1.00 92.12 97 MET A CA 1
ATOM 746 C C . MET A 1 97 ? -6.548 -16.294 12.036 1.00 92.12 97 MET A C 1
ATOM 748 O O . MET A 1 97 ? -6.079 -15.388 12.721 1.00 92.12 97 MET A O 1
ATOM 752 N N . SER A 1 98 ? -6.220 -17.570 12.252 1.00 93.38 98 SER A N 1
ATOM 753 C CA . SER A 1 98 ? -5.168 -17.930 13.199 1.00 93.38 98 SER A CA 1
ATOM 754 C C . SER A 1 98 ? -3.776 -17.621 12.618 1.00 93.38 98 SER A C 1
ATOM 756 O O . SER A 1 98 ? -3.571 -17.771 11.408 1.00 93.38 98 SER A O 1
ATOM 758 N N . PRO A 1 99 ? -2.776 -17.280 13.456 1.00 92.81 99 PRO A N 1
ATOM 759 C CA . PRO A 1 99 ? -1.407 -17.028 12.994 1.00 92.81 99 PRO A CA 1
ATOM 760 C C . PRO A 1 99 ? -0.804 -18.205 12.218 1.00 92.81 99 PRO A C 1
ATOM 762 O O . PRO A 1 99 ? -0.072 -18.000 11.256 1.00 92.81 99 PRO A O 1
ATOM 765 N N . LYS A 1 100 ? -1.151 -19.442 12.605 1.00 93.31 100 LYS A N 1
ATOM 766 C CA . LYS A 1 100 ? -0.718 -20.669 11.919 1.00 93.31 100 LYS A CA 1
ATOM 767 C C . LYS A 1 100 ? -1.285 -20.756 10.502 1.00 93.31 100 LYS A C 1
ATOM 769 O O . LYS A 1 100 ? -0.543 -21.051 9.576 1.00 93.31 100 LYS A O 1
ATOM 774 N N . LYS A 1 101 ? -2.582 -20.471 10.335 1.00 93.06 101 LYS A N 1
ATOM 775 C CA . LYS A 1 101 ? -3.241 -20.491 9.022 1.00 93.06 101 LYS A CA 1
ATOM 776 C C . LYS A 1 101 ? -2.709 -19.382 8.116 1.00 93.06 101 LYS A C 1
ATOM 778 O O . LYS A 1 101 ? -2.526 -19.590 6.923 1.00 93.06 101 LYS A O 1
ATOM 783 N N . LEU A 1 102 ? -2.452 -18.204 8.681 1.00 93.38 102 LEU A N 1
ATOM 784 C CA . LEU A 1 102 ? -1.839 -17.113 7.934 1.00 93.38 102 LEU A CA 1
ATOM 785 C C . LEU A 1 102 ? -0.428 -17.498 7.470 1.00 93.38 102 LEU A C 1
ATOM 787 O O . LEU A 1 102 ? -0.117 -17.339 6.296 1.00 93.38 102 LEU A O 1
ATOM 791 N N . ALA A 1 103 ? 0.390 -18.071 8.356 1.00 92.62 103 ALA A N 1
ATOM 792 C CA . ALA A 1 103 ? 1.722 -18.551 8.000 1.00 92.62 103 ALA A CA 1
ATOM 793 C C . ALA A 1 103 ? 1.680 -19.595 6.872 1.00 92.62 103 ALA A C 1
ATOM 795 O O . ALA A 1 103 ? 2.398 -19.432 5.893 1.00 92.62 103 ALA A O 1
ATOM 796 N N . SER A 1 104 ? 0.779 -20.583 6.937 1.00 92.19 104 SER A N 1
ATOM 797 C CA . SER A 1 104 ? 0.666 -21.607 5.888 1.00 92.19 104 SER A CA 1
ATOM 798 C C . SER A 1 104 ? 0.234 -21.041 4.531 1.00 92.19 104 SER A C 1
ATOM 800 O O . SER A 1 104 ? 0.679 -21.512 3.490 1.00 92.19 104 SER A O 1
ATOM 802 N N . VAL A 1 105 ? -0.628 -20.016 4.511 1.00 92.12 105 VAL A N 1
ATOM 803 C CA . VAL A 1 105 ? -0.982 -19.331 3.254 1.00 92.12 105 VAL A CA 1
ATOM 804 C C . VAL A 1 105 ? 0.226 -18.563 2.713 1.00 92.12 105 VAL A C 1
ATOM 806 O O . VAL A 1 105 ? 0.496 -18.605 1.515 1.00 92.12 105 VAL A O 1
ATOM 809 N N . LEU A 1 106 ? 0.997 -17.906 3.581 1.00 90.81 106 LEU A N 1
ATOM 810 C CA . LEU A 1 106 ? 2.197 -17.168 3.183 1.00 90.81 106 LEU A CA 1
ATOM 811 C C . LEU A 1 106 ? 3.329 -18.079 2.692 1.00 90.81 106 LEU A C 1
ATOM 813 O O . LEU A 1 106 ? 4.055 -17.672 1.791 1.00 90.81 106 LEU A O 1
ATOM 817 N N . GLU A 1 107 ? 3.447 -19.303 3.209 1.00 89.50 107 GLU A N 1
ATOM 818 C CA . GLU A 1 107 ? 4.424 -20.300 2.741 1.00 89.50 107 GLU A CA 1
ATOM 819 C C . GLU A 1 107 ? 4.229 -20.666 1.263 1.00 89.50 107 GLU A C 1
ATOM 821 O O . GLU A 1 107 ? 5.194 -20.981 0.569 1.00 89.50 107 GLU A O 1
ATOM 826 N N . SER A 1 108 ? 3.000 -20.558 0.747 1.00 83.88 108 SER A N 1
ATOM 827 C CA . SER A 1 108 ? 2.717 -20.771 -0.678 1.00 83.88 108 SER A CA 1
ATOM 828 C C . SER A 1 108 ? 3.207 -19.629 -1.586 1.00 83.88 108 SER A C 1
ATOM 830 O O . SER A 1 108 ? 3.211 -19.765 -2.811 1.00 83.88 108 SER A O 1
ATOM 832 N N . CYS A 1 109 ? 3.654 -18.500 -1.020 1.00 83.38 109 CYS A N 1
ATOM 833 C CA . CYS A 1 109 ? 4.187 -17.381 -1.793 1.00 83.38 109 CYS A CA 1
ATOM 834 C C . CYS A 1 109 ? 5.579 -17.701 -2.351 1.00 83.38 109 CYS A C 1
ATOM 836 O O . CYS A 1 109 ? 6.490 -18.129 -1.638 1.00 83.38 109 CYS A O 1
ATOM 838 N N . ARG A 1 110 ? 5.797 -17.378 -3.630 1.00 69.81 110 ARG A N 1
ATOM 839 C CA . ARG A 1 110 ? 7.131 -17.451 -4.243 1.00 69.81 110 ARG A CA 1
ATOM 840 C C . ARG A 1 110 ? 8.099 -16.537 -3.479 1.00 69.81 110 ARG A C 1
ATOM 842 O O . ARG A 1 110 ? 7.810 -15.362 -3.272 1.00 69.81 110 ARG A O 1
ATOM 849 N N . GLY A 1 111 ? 9.247 -17.081 -3.072 1.00 67.75 111 GLY A N 1
ATOM 850 C CA . GLY A 1 111 ? 10.261 -16.339 -2.316 1.00 67.75 111 GLY A CA 1
ATOM 851 C C . GLY A 1 111 ? 10.060 -16.330 -0.798 1.00 67.75 111 GLY A C 1
ATOM 852 O O . GLY A 1 111 ? 10.683 -15.510 -0.123 1.00 67.75 111 GLY A O 1
ATOM 853 N N . SER A 1 112 ? 9.224 -17.220 -0.251 1.00 73.94 112 SER A N 1
ATOM 854 C CA . SER A 1 112 ? 9.168 -17.457 1.194 1.00 73.94 112 SER A CA 1
ATOM 855 C C . SER A 1 112 ? 10.536 -17.914 1.714 1.00 73.94 112 SER A C 1
ATOM 857 O O . SER A 1 112 ? 11.115 -18.870 1.200 1.00 73.94 112 SER A O 1
ATOM 859 N N . LYS A 1 113 ? 11.096 -17.186 2.688 1.00 66.94 113 LYS A N 1
ATOM 860 C CA . LYS A 1 113 ? 12.457 -17.410 3.217 1.00 66.94 113 LYS A CA 1
ATOM 861 C C . LYS A 1 113 ? 12.465 -18.127 4.573 1.00 66.94 113 LYS A C 1
ATOM 863 O O . LYS A 1 113 ? 13.487 -18.110 5.257 1.00 66.94 113 LYS A O 1
ATOM 868 N N . GLY A 1 114 ? 11.347 -18.735 4.973 1.00 72.75 114 GLY A N 1
ATOM 869 C CA . GLY A 1 114 ? 11.156 -19.234 6.328 1.00 72.75 114 GLY A CA 1
ATOM 870 C C . GLY A 1 114 ? 10.863 -18.096 7.314 1.00 72.75 114 GLY A C 1
ATOM 871 O O . GLY A 1 114 ? 11.232 -16.937 7.108 1.00 72.75 114 GLY A O 1
ATOM 872 N N . GLY A 1 115 ? 10.193 -18.415 8.421 1.00 83.19 115 GLY A N 1
ATOM 873 C CA . GLY A 1 115 ? 9.839 -17.432 9.455 1.00 83.19 115 GLY A CA 1
ATOM 874 C C . GLY A 1 115 ? 8.492 -16.738 9.229 1.00 83.19 115 GLY A C 1
ATOM 875 O O . GLY A 1 115 ? 8.207 -15.706 9.840 1.00 83.19 115 GLY A O 1
ATOM 876 N N . GLU A 1 116 ? 7.631 -17.335 8.413 1.00 87.12 116 GLU A N 1
ATOM 877 C CA . GLU A 1 116 ? 6.274 -16.899 8.088 1.00 87.12 116 GLU A CA 1
ATOM 878 C C . GLU A 1 116 ? 5.423 -16.773 9.346 1.00 87.12 116 GLU A C 1
ATOM 880 O O . GLU A 1 116 ? 4.600 -15.876 9.439 1.00 87.12 116 GLU A O 1
ATOM 885 N N . MET A 1 117 ? 5.688 -17.582 10.373 1.00 90.25 117 MET A N 1
ATOM 886 C CA . MET A 1 117 ? 5.047 -17.454 11.683 1.00 90.25 117 MET A CA 1
ATOM 887 C C . MET A 1 117 ? 5.370 -16.123 12.385 1.00 90.25 117 MET A C 1
ATOM 889 O O . MET A 1 117 ? 4.506 -15.545 13.045 1.00 90.25 117 MET A O 1
ATOM 893 N N . ARG A 1 118 ? 6.605 -15.612 12.264 1.00 89.25 118 ARG A N 1
ATOM 894 C CA . ARG A 1 118 ? 6.971 -14.293 12.816 1.00 89.25 118 ARG A CA 1
ATOM 895 C C . ARG A 1 118 ? 6.313 -13.189 11.997 1.00 89.25 118 ARG A C 1
ATOM 897 O O . ARG A 1 118 ? 5.675 -12.316 12.577 1.00 89.25 118 ARG A O 1
ATOM 904 N N . ALA A 1 119 ? 6.396 -13.292 10.670 1.00 90.62 119 ALA A N 1
ATOM 905 C CA . ALA A 1 119 ? 5.732 -12.362 9.764 1.00 90.62 119 ALA A CA 1
ATOM 906 C C . ALA A 1 119 ? 4.216 -12.322 10.013 1.00 90.62 119 ALA A C 1
ATOM 908 O O . ALA A 1 119 ? 3.656 -11.242 10.121 1.00 90.62 119 ALA A O 1
ATOM 909 N N . ALA A 1 120 ? 3.567 -13.472 10.203 1.00 92.94 120 ALA A N 1
ATOM 910 C CA . ALA A 1 120 ? 2.140 -13.590 10.482 1.00 92.94 120 ALA A CA 1
ATOM 911 C C . ALA A 1 120 ? 1.738 -12.848 11.763 1.00 92.94 120 ALA A C 1
ATOM 913 O O . ALA A 1 120 ? 0.719 -12.165 11.777 1.00 92.94 120 ALA A O 1
ATOM 914 N N . LYS A 1 121 ? 2.547 -12.921 12.829 1.00 93.19 121 LYS A N 1
ATOM 915 C CA . LYS A 1 121 ? 2.295 -12.148 14.057 1.00 93.19 121 LYS A CA 1
ATOM 916 C C . LYS A 1 121 ? 2.375 -10.642 13.804 1.00 93.19 121 LYS A C 1
ATOM 918 O O . LYS A 1 121 ? 1.470 -9.918 14.210 1.00 93.19 121 LYS A O 1
ATOM 923 N N . THR A 1 122 ? 3.416 -10.181 13.112 1.00 94.12 122 THR A N 1
ATOM 924 C CA . THR A 1 122 ? 3.579 -8.760 12.760 1.00 94.12 122 THR A CA 1
ATOM 925 C C . THR A 1 122 ? 2.459 -8.274 11.840 1.00 94.12 122 THR A C 1
ATOM 927 O O . THR A 1 122 ? 1.923 -7.191 12.052 1.00 94.12 122 THR A O 1
ATOM 930 N N . ILE A 1 123 ? 2.051 -9.095 10.869 1.00 94.62 123 ILE A N 1
ATOM 931 C CA . ILE A 1 123 ? 0.936 -8.819 9.958 1.00 94.62 123 ILE A CA 1
ATOM 932 C C . ILE A 1 123 ? -0.369 -8.675 10.740 1.00 94.62 123 ILE A C 1
ATOM 934 O O . ILE A 1 123 ? -1.088 -7.707 10.532 1.00 94.62 123 ILE A O 1
ATOM 938 N N . LEU A 1 124 ? -0.671 -9.587 11.670 1.00 95.00 124 LEU A N 1
ATOM 939 C CA . LEU A 1 124 ? -1.890 -9.508 12.483 1.00 95.00 124 LEU A CA 1
ATOM 940 C C . LEU A 1 124 ? -1.899 -8.274 13.392 1.00 95.00 124 LEU A C 1
ATOM 942 O O . LEU A 1 124 ? -2.939 -7.639 13.551 1.00 95.00 124 LEU A O 1
ATOM 946 N N . GLN A 1 125 ? -0.749 -7.906 13.962 1.00 94.50 125 GLN A N 1
ATOM 947 C CA . GLN A 1 125 ? -0.619 -6.677 14.744 1.00 94.50 125 GLN A CA 1
ATOM 948 C C . GLN A 1 125 ? -0.833 -5.432 13.870 1.00 94.50 125 GLN A C 1
ATOM 950 O O . GLN A 1 125 ? -1.577 -4.533 14.257 1.00 94.50 125 GLN A O 1
ATOM 955 N N . GLY A 1 126 ? -0.225 -5.397 12.682 1.00 94.25 126 GLY A N 1
ATOM 956 C CA . GLY A 1 126 ? -0.392 -4.311 11.719 1.00 94.25 126 GLY A CA 1
ATOM 957 C C . GLY A 1 126 ? -1.828 -4.190 11.209 1.00 94.25 126 GLY A C 1
ATOM 958 O O . GLY A 1 126 ? -2.379 -3.096 11.188 1.00 94.25 126 GLY A O 1
ATOM 959 N N . ALA A 1 127 ? -2.469 -5.315 10.885 1.00 94.44 127 ALA A N 1
ATOM 960 C CA . ALA A 1 127 ? -3.868 -5.364 10.475 1.00 94.44 127 ALA A CA 1
ATOM 961 C C . ALA A 1 127 ? -4.801 -4.874 11.590 1.00 94.44 127 ALA A C 1
ATOM 963 O O . ALA A 1 127 ? -5.760 -4.161 11.315 1.00 94.44 127 ALA A O 1
ATOM 964 N N . ARG A 1 128 ? -4.506 -5.208 12.855 1.00 95.19 128 ARG A N 1
ATOM 965 C CA . ARG A 1 128 ? -5.292 -4.747 14.007 1.00 95.19 128 ARG A CA 1
ATOM 966 C C . ARG A 1 128 ? -5.227 -3.232 14.128 1.00 95.19 128 ARG A C 1
ATOM 968 O O . ARG A 1 128 ? -6.275 -2.599 14.186 1.00 95.19 128 ARG A O 1
ATOM 975 N N . ARG A 1 129 ? -4.013 -2.677 14.102 1.00 94.69 129 ARG A N 1
ATOM 976 C CA . ARG A 1 129 ? -3.789 -1.232 14.142 1.00 94.69 129 ARG A CA 1
ATOM 977 C C . ARG A 1 129 ? -4.520 -0.525 12.999 1.00 94.69 129 ARG A C 1
ATOM 979 O O . ARG A 1 129 ? -5.248 0.425 13.251 1.00 94.69 129 ARG A O 1
ATOM 986 N N . LEU A 1 130 ? -4.400 -1.042 11.776 1.00 93.44 130 LEU A N 1
ATOM 987 C CA . LEU A 1 130 ? -5.054 -0.462 10.604 1.00 93.44 130 LEU A CA 1
ATOM 988 C C . LEU A 1 130 ? -6.587 -0.483 10.730 1.00 93.44 130 LEU A C 1
ATOM 990 O O . LEU A 1 130 ? -7.240 0.515 10.452 1.00 93.44 130 LEU A O 1
ATOM 994 N N . CYS A 1 131 ? -7.177 -1.589 11.194 1.00 93.62 131 CYS A N 1
ATOM 995 C CA . CYS A 1 131 ? -8.624 -1.661 11.419 1.00 93.62 131 CYS A CA 1
ATOM 996 C C . CYS A 1 131 ? -9.099 -0.740 12.551 1.00 93.62 131 CYS A C 1
ATOM 998 O O . CYS A 1 131 ? -10.208 -0.215 12.488 1.00 93.62 131 CYS A O 1
ATOM 1000 N N . GLU A 1 132 ? -8.309 -0.576 13.611 1.00 93.50 132 GLU A N 1
ATOM 1001 C CA . GLU A 1 132 ? -8.619 0.345 14.708 1.00 93.50 132 GLU A CA 1
ATOM 1002 C C . GLU A 1 132 ? -8.581 1.802 14.229 1.00 93.50 132 GLU A C 1
ATOM 1004 O O . GLU A 1 132 ? -9.522 2.548 14.497 1.00 93.50 132 GLU A O 1
ATOM 1009 N N . GLU A 1 133 ? -7.559 2.172 13.454 1.00 92.81 133 GLU A N 1
ATOM 1010 C CA . GLU A 1 133 ? -7.432 3.488 12.818 1.00 92.81 133 GLU A CA 1
ATOM 1011 C C . GLU A 1 133 ? -8.596 3.756 11.849 1.00 92.81 133 GLU A C 1
ATOM 1013 O O . GLU A 1 133 ? -9.250 4.791 11.954 1.00 92.81 133 GLU A O 1
ATOM 1018 N N . GLN A 1 134 ? -8.944 2.795 10.985 1.00 90.62 134 GLN A N 1
ATOM 1019 C CA . GLN A 1 134 ? -10.082 2.914 10.064 1.00 90.62 134 GLN A CA 1
ATOM 1020 C C . GLN A 1 134 ? -11.416 3.091 10.800 1.00 90.62 134 GLN A C 1
ATOM 1022 O O . GLN A 1 134 ? -12.211 3.955 10.441 1.00 90.62 134 GLN A O 1
ATOM 1027 N N . ARG A 1 135 ? -11.674 2.313 11.860 1.00 91.88 135 ARG A N 1
ATOM 1028 C CA . ARG A 1 135 ? -12.905 2.461 12.658 1.00 91.88 135 ARG A CA 1
ATOM 1029 C C . ARG A 1 135 ? -12.962 3.792 13.388 1.00 91.88 135 ARG A C 1
ATOM 1031 O O . ARG A 1 135 ? -14.048 4.334 13.559 1.00 91.88 135 ARG A O 1
ATOM 1038 N N . ARG A 1 136 ? -11.819 4.288 13.856 1.00 92.56 136 ARG A N 1
ATOM 1039 C CA . ARG A 1 136 ? -11.733 5.590 14.508 1.00 92.56 136 ARG A CA 1
ATOM 1040 C C . ARG A 1 136 ? -12.041 6.714 13.521 1.00 92.56 136 ARG A C 1
ATOM 1042 O O . ARG A 1 136 ? -12.896 7.529 13.835 1.00 92.56 136 ARG A O 1
ATOM 1049 N N . ALA A 1 137 ? -11.436 6.693 12.335 1.00 91.81 137 ALA A N 1
ATOM 1050 C CA . ALA A 1 137 ? -11.694 7.683 11.291 1.00 91.81 137 ALA A CA 1
ATOM 1051 C C . ALA A 1 137 ? -13.177 7.711 10.885 1.00 91.81 137 ALA A C 1
ATOM 1053 O O . ALA A 1 137 ? -13.794 8.767 10.889 1.00 91.81 137 ALA A O 1
ATOM 1054 N N . VAL A 1 138 ? -13.785 6.540 10.653 1.00 91.62 138 VAL A N 1
ATOM 1055 C CA . VAL A 1 138 ? -15.219 6.447 10.320 1.00 91.62 138 VAL A CA 1
ATOM 1056 C C . VAL A 1 138 ? -16.105 7.008 11.439 1.00 91.62 138 VAL A C 1
ATOM 1058 O O . VAL A 1 138 ? -17.101 7.669 11.155 1.00 91.62 138 VAL A O 1
ATOM 1061 N N . ARG A 1 139 ? -15.758 6.770 12.713 1.00 91.81 139 ARG A N 1
ATOM 1062 C CA . ARG A 1 139 ? -16.497 7.344 13.850 1.00 91.81 139 ARG A CA 1
ATOM 1063 C C . ARG A 1 139 ? -16.360 8.858 13.903 1.00 91.81 139 ARG A C 1
ATOM 1065 O O . ARG A 1 139 ? -17.377 9.535 13.976 1.00 91.81 139 ARG A O 1
ATOM 1072 N N . GLU A 1 140 ? -15.139 9.372 13.815 1.00 93.06 140 GLU A N 1
ATOM 1073 C CA . GLU A 1 140 ? -14.870 10.813 13.833 1.00 93.06 140 GLU A CA 1
ATOM 1074 C C . GLU A 1 140 ? -15.594 11.527 12.678 1.00 93.06 140 GLU A C 1
ATOM 1076 O O . GLU A 1 140 ? -16.226 12.555 12.902 1.00 93.06 140 GLU A O 1
ATOM 1081 N N . GLU A 1 141 ? -15.605 10.947 11.473 1.00 92.31 141 GLU A N 1
ATOM 1082 C CA . GLU A 1 141 ? -16.384 11.461 10.338 1.00 92.31 141 GLU A CA 1
ATOM 1083 C C . GLU A 1 141 ? -17.894 11.436 10.600 1.00 92.31 141 GLU A C 1
ATOM 1085 O O . GLU A 1 141 ? -18.593 12.397 10.280 1.00 92.31 141 GLU A O 1
ATOM 1090 N N . SER A 1 142 ? -18.418 10.347 11.174 1.00 89.69 142 SER A N 1
ATOM 1091 C CA . SER A 1 142 ? -19.846 10.247 11.495 1.00 89.69 142 SER A CA 1
ATOM 1092 C C . SER A 1 142 ? -20.274 11.250 12.570 1.00 89.69 142 SER A C 1
ATOM 1094 O O . SER A 1 142 ? -21.327 11.870 12.445 1.00 89.69 142 SER A O 1
ATOM 1096 N N . GLU A 1 143 ? -19.435 11.465 13.585 1.00 91.75 143 GLU A N 1
ATOM 1097 C CA . GLU A 1 143 ? -19.664 12.441 14.651 1.00 91.75 143 GLU A CA 1
ATOM 1098 C C . GLU A 1 143 ? -19.562 13.877 14.124 1.00 91.75 143 GLU A C 1
ATOM 1100 O O . GLU A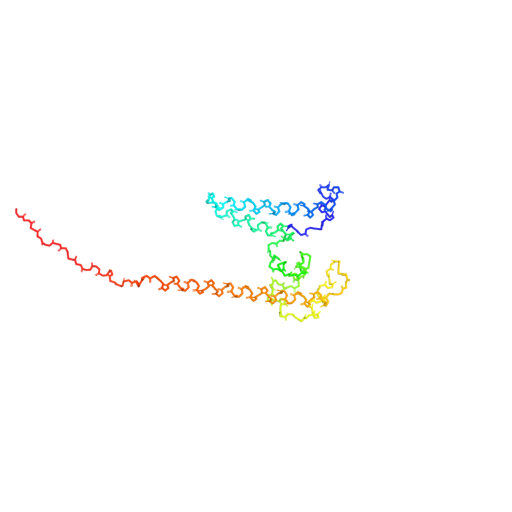 1 143 ? -20.360 14.728 14.509 1.00 91.75 143 GLU A O 1
ATOM 1105 N N . ALA A 1 144 ? -18.616 14.158 13.222 1.00 92.38 144 ALA A N 1
ATOM 1106 C CA . ALA A 1 144 ? -18.485 15.468 12.586 1.00 92.38 144 ALA A CA 1
ATOM 1107 C C . ALA A 1 144 ? -19.718 15.816 11.740 1.00 92.38 144 ALA A C 1
ATOM 1109 O O . ALA A 1 144 ? -20.248 16.916 11.872 1.00 92.38 144 ALA A O 1
ATOM 1110 N N . LYS A 1 145 ? -20.219 14.862 10.945 1.00 92.62 145 LYS A N 1
ATOM 1111 C CA . LYS A 1 145 ? -21.458 15.034 10.170 1.00 92.62 145 LYS A CA 1
ATOM 1112 C C . LYS A 1 145 ? -22.675 15.255 11.065 1.00 92.62 145 LYS A C 1
ATOM 1114 O O . LYS A 1 145 ? -23.520 16.078 10.740 1.00 92.62 145 LYS A O 1
ATOM 1119 N N . LEU A 1 146 ? -22.767 14.550 12.195 1.00 90.62 146 LEU A N 1
ATOM 1120 C CA . LEU A 1 146 ? -23.859 14.759 13.148 1.00 90.62 146 LEU A CA 1
ATOM 1121 C C . LEU A 1 146 ? -23.823 16.175 13.744 1.00 90.62 146 LEU A C 1
ATOM 1123 O O . LEU A 1 146 ? -24.848 16.842 13.775 1.00 90.62 146 LEU A O 1
ATOM 1127 N N . ARG A 1 147 ? -22.638 16.6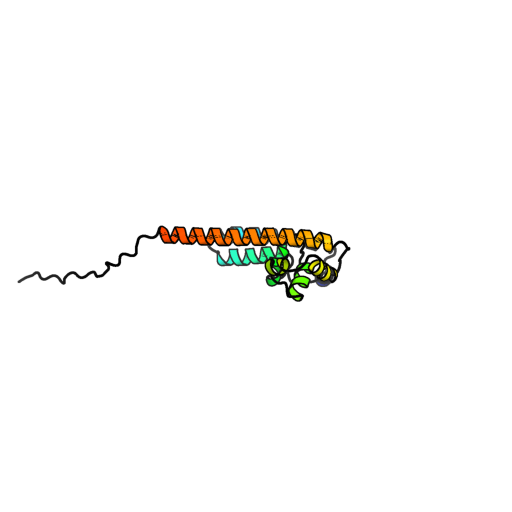63 14.136 1.00 91.00 147 ARG A N 1
ATOM 1128 C CA . ARG A 1 147 ? -22.466 18.037 14.644 1.00 91.00 147 ARG A CA 1
ATOM 1129 C C . ARG A 1 147 ? -22.806 19.111 13.618 1.00 91.00 147 ARG A C 1
ATOM 1131 O O . ARG A 1 147 ? -23.230 20.192 14.005 1.00 91.00 147 ARG A O 1
ATOM 1138 N N . GLU A 1 148 ? -22.553 18.849 12.340 1.00 92.44 148 GLU A N 1
ATOM 1139 C CA . GLU A 1 148 ? -22.936 19.751 11.253 1.00 92.44 148 GLU A CA 1
ATOM 1140 C C . GLU A 1 148 ? -24.462 19.826 11.124 1.00 92.44 148 GLU A C 1
ATOM 1142 O O . GLU A 1 148 ? -25.009 20.921 11.053 1.00 92.44 148 GLU A O 1
ATOM 1147 N N . LEU A 1 149 ? -25.151 18.680 11.190 1.00 86.25 149 LEU A N 1
ATOM 1148 C CA . LEU A 1 149 ? -26.615 18.628 11.163 1.00 86.25 149 LEU A CA 1
ATOM 1149 C C . LEU A 1 149 ? -27.253 19.325 12.372 1.00 86.25 149 LEU A C 1
ATOM 1151 O O . LEU A 1 149 ? -28.258 20.002 12.210 1.00 86.25 149 LEU A O 1
ATOM 1155 N N . GLU A 1 150 ? -26.665 19.199 13.563 1.00 87.06 150 GLU A N 1
ATOM 1156 C CA . GLU A 1 150 ? -27.142 19.874 14.782 1.00 87.06 150 GLU A CA 1
ATOM 1157 C C . GLU A 1 150 ? -26.973 21.405 14.747 1.00 87.06 150 GLU A C 1
ATOM 1159 O O . GLU A 1 150 ? -27.624 22.107 15.514 1.00 87.06 150 GLU A O 1
ATOM 1164 N N . GLN A 1 151 ? -26.083 21.935 13.901 1.00 88.19 151 GLN A N 1
ATOM 1165 C CA . GLN A 1 151 ? -25.868 23.381 13.746 1.00 88.19 151 GLN A CA 1
ATOM 1166 C C . GLN A 1 151 ? -26.798 24.019 12.715 1.00 88.19 151 GLN A C 1
ATOM 1168 O O . GLN A 1 151 ? -26.807 25.247 12.586 1.00 88.19 151 GLN A O 1
ATOM 1173 N N . LEU A 1 152 ? -27.544 23.212 11.959 1.00 81.62 152 LEU A N 1
ATOM 1174 C CA . LEU A 1 152 ? -28.520 23.743 11.026 1.00 81.62 152 LEU A CA 1
ATOM 1175 C C . LEU A 1 152 ? -29.672 24.374 11.817 1.00 81.62 152 LEU A C 1
ATOM 1177 O O . LEU A 1 152 ? -30.098 23.804 12.822 1.00 81.62 152 LEU A O 1
ATOM 1181 N N . PRO A 1 153 ? -30.155 25.554 11.394 1.00 80.94 153 PRO A N 1
ATOM 1182 C CA . PRO A 1 153 ? -31.356 26.128 11.979 1.00 80.94 153 PRO A CA 1
ATOM 1183 C C . PRO A 1 153 ? -32.508 25.130 11.840 1.00 80.94 153 PRO A C 1
ATOM 1185 O O . PRO A 1 153 ? -32.575 24.400 10.844 1.00 80.94 153 PRO A O 1
ATOM 1188 N N . ASP A 1 154 ? -33.389 25.101 12.842 1.00 77.81 154 ASP A N 1
ATOM 1189 C CA . ASP A 1 154 ? -34.619 24.321 12.767 1.00 77.81 154 ASP A CA 1
ATOM 1190 C C . ASP A 1 154 ? -35.343 24.663 11.459 1.00 77.81 154 ASP A C 1
ATOM 1192 O O . ASP A 1 154 ? -35.369 25.816 11.023 1.00 77.81 154 ASP A O 1
ATOM 1196 N N . ILE A 1 155 ? -35.867 23.639 10.786 1.00 72.69 155 ILE A N 1
ATOM 1197 C CA . ILE A 1 155 ? -36.688 23.851 9.597 1.00 72.69 155 ILE A CA 1
ATOM 1198 C C . ILE A 1 155 ? -37.962 24.525 10.101 1.00 72.69 155 ILE A C 1
ATOM 1200 O O . ILE A 1 155 ? -38.777 23.866 10.744 1.00 72.69 155 ILE A O 1
ATOM 1204 N N . ASP A 1 156 ? -38.104 25.826 9.849 1.00 65.31 156 ASP A N 1
ATOM 1205 C CA . ASP A 1 156 ? -39.337 26.551 10.134 1.00 65.31 156 ASP A CA 1
ATOM 1206 C C . ASP A 1 156 ? -40.482 25.849 9.377 1.00 65.31 156 ASP A C 1
ATOM 1208 O O . ASP A 1 156 ? -40.515 25.841 8.145 1.00 65.31 156 ASP A O 1
ATOM 1212 N N . GLU A 1 157 ? -41.417 25.227 10.105 1.00 60.00 157 GLU A N 1
ATOM 1213 C CA . GLU A 1 157 ? -42.658 24.667 9.536 1.00 60.00 157 GLU A CA 1
ATOM 1214 C C . GLU A 1 157 ? -43.643 25.774 9.093 1.00 60.00 157 GLU A C 1
ATOM 1216 O O . GLU A 1 157 ? -44.713 25.478 8.567 1.00 60.00 157 GLU A O 1
ATOM 1221 N N . ASP A 1 158 ? -43.266 27.050 9.227 1.00 55.56 158 ASP A N 1
ATOM 1222 C CA . ASP A 1 158 ? -44.127 28.214 9.009 1.00 55.56 158 ASP A CA 1
ATOM 1223 C C . ASP A 1 158 ? -43.955 28.863 7.616 1.00 55.56 158 ASP A C 1
ATOM 1225 O O . ASP A 1 158 ? -43.949 30.087 7.492 1.00 55.56 158 ASP A O 1
ATOM 1229 N N . ASP A 1 159 ? -43.879 28.062 6.545 1.00 56.38 159 ASP A N 1
ATOM 1230 C CA . ASP A 1 159 ? -44.224 28.535 5.186 1.00 56.38 159 ASP A CA 1
ATOM 1231 C C . ASP A 1 159 ? -45.673 28.158 4.812 1.00 56.38 159 ASP A C 1
ATOM 1233 O O . ASP A 1 159 ? -46.002 27.878 3.660 1.00 56.38 159 ASP A O 1
ATOM 1237 N N . GLU A 1 160 ? -46.587 28.183 5.790 1.00 53.19 160 GLU A N 1
ATOM 1238 C CA . GLU A 1 160 ? -47.979 28.554 5.514 1.00 53.19 160 GLU A CA 1
ATOM 1239 C C . GLU A 1 160 ? -48.081 30.086 5.513 1.00 53.19 160 GLU A C 1
ATOM 1241 O O . GLU A 1 160 ? -48.680 30.712 6.388 1.00 53.19 160 GLU A O 1
ATOM 1246 N N . GLY A 1 161 ? -47.494 30.708 4.486 1.00 51.88 161 GLY A N 1
ATOM 1247 C CA . GLY A 1 161 ? -47.736 32.098 4.109 1.00 51.88 161 GLY A CA 1
ATOM 1248 C C . GLY A 1 161 ? -49.166 32.302 3.603 1.00 51.88 161 GLY A C 1
ATOM 1249 O O . GLY A 1 161 ? -49.393 32.637 2.443 1.00 51.88 161 GLY A O 1
ATOM 1250 N N . GLY A 1 162 ? -50.149 32.093 4.474 1.00 48.84 162 GLY A N 1
ATOM 1251 C CA . GLY A 1 162 ? -51.475 32.664 4.336 1.00 48.84 162 GLY A CA 1
ATOM 1252 C C . GLY A 1 162 ? -51.451 34.117 4.798 1.00 48.84 162 GLY A C 1
ATOM 1253 O O . GLY A 1 162 ? -51.447 34.373 5.994 1.00 48.84 162 GLY A O 1
ATOM 1254 N N . ALA A 1 163 ? -51.478 35.064 3.861 1.00 51.41 163 ALA A N 1
ATOM 1255 C CA . ALA A 1 163 ? -52.081 36.386 4.057 1.00 51.41 163 ALA A CA 1
ATOM 1256 C C . ALA A 1 163 ? -52.234 37.084 2.695 1.00 51.41 163 ALA A C 1
ATOM 1258 O O . ALA A 1 163 ? -51.261 37.510 2.084 1.00 51.41 163 ALA A O 1
ATOM 1259 N N . THR A 1 164 ? -53.439 37.000 2.127 1.00 54.16 164 THR A N 1
ATOM 1260 C CA . THR A 1 164 ? -54.378 38.128 1.958 1.00 54.16 164 THR A CA 1
ATOM 1261 C C . THR A 1 164 ? -54.100 38.942 0.696 1.00 54.16 164 THR A C 1
ATOM 1263 O O . THR A 1 164 ? -53.315 39.886 0.721 1.00 54.16 164 THR A O 1
ATOM 1266 N N . ASP A 1 165 ? -54.789 38.575 -0.392 1.00 54.97 165 ASP A N 1
ATOM 1267 C CA . ASP A 1 165 ? -55.000 39.465 -1.534 1.00 54.97 165 ASP A CA 1
ATOM 1268 C C . ASP A 1 165 ? -55.608 40.778 -1.028 1.00 54.97 165 ASP A C 1
ATOM 1270 O O . ASP A 1 165 ? -56.629 40.801 -0.337 1.00 54.97 165 ASP A O 1
ATOM 1274 N N . THR A 1 166 ? -54.903 41.850 -1.351 1.00 54.91 166 THR A N 1
ATOM 1275 C CA . THR A 1 166 ? -55.171 43.240 -1.021 1.00 54.91 166 THR A CA 1
ATOM 1276 C C . THR A 1 166 ? -56.494 43.688 -1.646 1.00 54.91 166 THR A C 1
ATOM 1278 O O . THR A 1 166 ? -56.621 43.742 -2.869 1.00 54.91 166 THR A O 1
ATOM 1281 N N . ASP A 1 167 ? -57.466 44.022 -0.802 1.00 54.94 167 ASP A N 1
ATOM 1282 C CA . ASP A 1 167 ? -58.571 44.922 -1.135 1.00 54.94 167 ASP A CA 1
ATOM 1283 C C . ASP A 1 167 ? -58.106 46.350 -0.817 1.00 54.94 167 ASP A C 1
ATOM 1285 O O . ASP A 1 167 ? -57.719 46.600 0.321 1.00 54.94 167 ASP A O 1
ATOM 1289 N N . ASP A 1 168 ? -58.041 47.211 -1.838 1.00 51.16 168 ASP A N 1
ATOM 1290 C CA . ASP A 1 168 ? -58.029 48.693 -1.802 1.00 51.16 168 ASP A CA 1
ATOM 1291 C C . ASP A 1 168 ? -57.823 49.186 -3.259 1.00 51.16 168 ASP A C 1
ATOM 1293 O O . ASP A 1 168 ? -56.741 49.010 -3.823 1.00 51.16 168 ASP A O 1
ATOM 1297 N N . GLY A 1 169 ? -58.879 49.579 -3.993 1.00 53.78 169 GLY A N 1
ATOM 1298 C CA . GLY A 1 169 ? -59.303 50.986 -4.215 1.00 53.78 169 GLY A CA 1
ATOM 1299 C C . GLY A 1 169 ? -58.731 51.520 -5.552 1.00 53.78 169 GLY A C 1
ATOM 1300 O O . GLY A 1 169 ? -57.616 51.168 -5.911 1.00 53.78 169 GLY A O 1
ATOM 1301 N N . ASP A 1 170 ? -59.362 52.321 -6.415 1.00 50.19 170 ASP A N 1
ATOM 1302 C CA . ASP A 1 170 ? -60.483 53.259 -6.318 1.00 50.19 170 ASP A CA 1
ATOM 1303 C C . ASP A 1 170 ? -60.930 53.701 -7.740 1.00 50.19 170 ASP A C 1
ATOM 1305 O O . ASP A 1 170 ? -60.284 53.382 -8.747 1.00 50.19 170 ASP A O 1
ATOM 1309 N N . GLU A 1 171 ? -62.036 54.456 -7.769 1.00 41.94 171 GLU A N 1
ATOM 1310 C CA . GLU A 1 171 ? -62.437 55.446 -8.791 1.00 41.94 171 GLU A CA 1
ATOM 1311 C C . GLU A 1 171 ? -61.335 56.446 -9.201 1.00 41.94 171 GLU A C 1
ATOM 1313 O O . GLU A 1 171 ? -60.470 56.801 -8.367 1.00 41.94 171 GLU A O 1
#

Foldseek 3Di:
DDPDDLVVVCVVVVPPDSVCLLVVLVVQLVVLQVVLVVCVVVVNPVSNVVSPLVSLCSNLVEDSQQSQLSQFPPDGRQLSVLCVVVVNRHLVSLLPDDLVVQLVSSVPGPPDPDPSSVVSVSRNVRSVVVVVVVVVVVVVVVVVVVVVVVPDPDDPPPVPPDDDDDDDYDD

Radius of gyration: 26.49 Å; chains: 1; bounding box: 82×77×38 Å

Organism: NCBI:txid81844

InterPro domains:
  IPR002298 DNA polymerase A [PTHR10133] (18-139)
  IPR048960 POLQ-like, helical domain [PF21099] (6-58)
  IPR060101 SAM-like helix-hairpin-helix tandem [PF14520] (69-105)

Sequence (171 aa):
ISERDERQIAQDFSIRNHNDIPRLQEAASRHAGQVASVCGPMGWGDMEVLVTRLQDRITAGAQEEILCLTSIPMIGAVRARVLYTAGYRTPEAILKMSPKKLASVLESCRGSKGGEMRAAKTILQGARRLCEEQRRAVREESEAKLRELEQLPDIDEDDEGGATDTDDGDE